Protein AF-A1RSS4-F1 (afdb_monomer)

Mean predicted aligned error: 3.24 Å

Sequence (90 aa):
MDEVEFISSEVVRYIEKKLGRAVKQVVVSVSFSENGVEVDVDIDASVLVDETYLQRVADEAAELGVCIADLIREKGWPIEHREVAKCWRD

Nearest PDB structures (foldseek):
  6g55-assembly1_A-2  TM=6.134E-01  e=2.814E-01  Magnetospirillum gryphiswaldense
  6han-assembly2_B  TM=4.991E-01  e=4.444E-01  Magnetospirillum gryphiswaldense
  7wua-assembly3_C  TM=5.517E-01  e=1.870E+00  Corynebacterium diphtheriae
  9eoj-assembly1_Y  TM=5.527E-01  e=8.962E+00  Xenopus laevis
  3vr6-assembly1_G  TM=2.146E-01  e=2.591E+00  Enterococcus hirae

pLDDT: mean 92.92, std 5.45, range [58.19, 97.12]

Organism: Pyrobaculum islandicum (strain DSM 4184 / JCM 9189 / GEO3) (NCBI:txid384616)

Structure (mmCIF, N/CA/C/O backbone):
data_AF-A1RSS4-F1
#
_entry.id   AF-A1RSS4-F1
#
loop_
_atom_site.group_PDB
_atom_site.id
_atom_site.type_symbol
_atom_site.label_atom_id
_atom_site.label_alt_id
_atom_site.label_comp_id
_atom_site.label_asym_id
_atom_site.label_entity_id
_atom_site.label_seq_id
_atom_site.pdbx_PDB_ins_code
_atom_site.Cartn_x
_atom_site.Cartn_y
_atom_site.Cartn_z
_atom_site.occupancy
_atom_site.B_iso_or_equiv
_atom_site.auth_seq_id
_atom_site.auth_comp_id
_atom_site.auth_asym_id
_atom_site.auth_atom_id
_atom_site.pdbx_PDB_model_num
ATOM 1 N N . MET A 1 1 ? -5.223 -4.953 -15.745 1.00 81.25 1 MET A N 1
ATOM 2 C CA . MET A 1 1 ? -4.196 -4.708 -14.730 1.00 81.25 1 MET A CA 1
ATOM 3 C C . MET A 1 1 ? -3.086 -3.898 -15.334 1.00 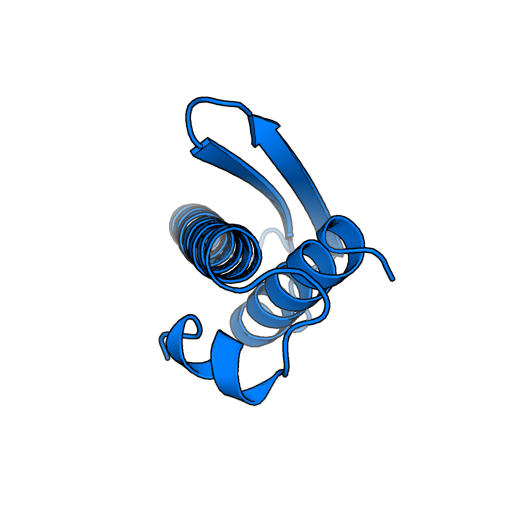81.25 1 MET A C 1
ATOM 5 O O . MET A 1 1 ? -2.199 -4.437 -15.993 1.00 81.25 1 MET A O 1
ATOM 9 N N . ASP A 1 2 ? -3.231 -2.591 -15.180 1.00 93.00 2 ASP A N 1
ATOM 10 C CA . ASP A 1 2 ? -2.127 -1.652 -15.301 1.00 93.00 2 ASP A CA 1
ATOM 11 C C . ASP A 1 2 ? -1.337 -1.593 -13.977 1.00 93.00 2 ASP A C 1
ATOM 13 O O . ASP A 1 2 ? -1.631 -2.319 -13.021 1.00 93.00 2 ASP A O 1
ATOM 17 N N . GLU A 1 3 ? -0.294 -0.766 -13.950 1.00 93.25 3 GLU A N 1
ATOM 18 C CA . GLU A 1 3 ? 0.559 -0.579 -12.774 1.00 93.25 3 GLU A CA 1
ATOM 19 C C . GLU A 1 3 ? -0.208 -0.026 -11.565 1.00 93.25 3 GLU A C 1
ATOM 21 O O . GLU A 1 3 ? 0.041 -0.459 -10.441 1.00 93.25 3 GLU A O 1
ATOM 26 N N . VAL A 1 4 ? -1.179 0.866 -11.789 1.00 95.12 4 VAL A N 1
ATOM 27 C CA . VAL A 1 4 ? -2.000 1.473 -10.733 1.00 95.12 4 VAL A CA 1
ATOM 28 C C . VAL A 1 4 ? -2.901 0.421 -10.094 1.00 95.12 4 VAL A C 1
ATOM 30 O O . VAL A 1 4 ? -2.867 0.250 -8.878 1.00 95.12 4 VAL A O 1
ATOM 33 N N . GLU A 1 5 ? -3.639 -0.349 -10.898 1.00 95.25 5 GLU A N 1
ATOM 34 C CA . GLU A 1 5 ? -4.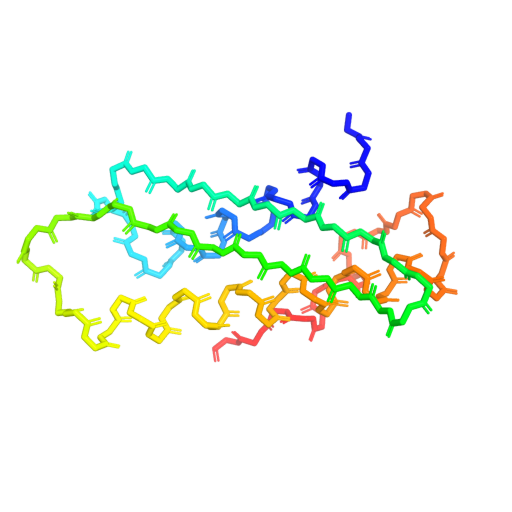479 -1.454 -10.429 1.00 95.25 5 GLU A CA 1
ATOM 35 C C . GLU A 1 5 ? -3.659 -2.483 -9.638 1.00 95.25 5 GLU A C 1
ATOM 37 O O . GLU A 1 5 ? -4.118 -2.984 -8.608 1.00 95.25 5 GLU A O 1
ATOM 42 N N . PHE A 1 6 ? -2.437 -2.787 -10.087 1.00 95.69 6 PHE A N 1
ATOM 43 C CA . PHE A 1 6 ? -1.546 -3.707 -9.385 1.00 95.69 6 PHE A CA 1
ATOM 44 C C . PHE A 1 6 ? -1.098 -3.159 -8.025 1.00 95.69 6 PHE A C 1
ATOM 46 O O . PHE A 1 6 ? -1.256 -3.851 -7.016 1.00 95.69 6 PHE A O 1
ATOM 53 N N . ILE A 1 7 ? -0.592 -1.922 -7.973 1.00 96.19 7 ILE A N 1
ATOM 54 C CA . ILE A 1 7 ? -0.156 -1.280 -6.723 1.00 96.19 7 ILE A CA 1
ATOM 55 C C . ILE A 1 7 ? -1.322 -1.219 -5.736 1.00 96.19 7 ILE A C 1
ATOM 57 O O . ILE A 1 7 ? -1.187 -1.673 -4.599 1.00 96.19 7 ILE A O 1
ATOM 61 N N . SER A 1 8 ? -2.487 -0.742 -6.181 1.00 96.62 8 SER A N 1
ATOM 62 C CA . SER A 1 8 ? -3.693 -0.692 -5.355 1.00 96.62 8 SER A CA 1
ATOM 63 C C . SER A 1 8 ? -4.070 -2.072 -4.817 1.00 96.62 8 SER A C 1
ATOM 65 O O . SER A 1 8 ? -4.418 -2.189 -3.644 1.00 96.62 8 SER A O 1
ATOM 67 N N . SER A 1 9 ? -3.953 -3.133 -5.624 1.00 96.31 9 SER A N 1
ATOM 68 C CA . SER A 1 9 ? -4.262 -4.494 -5.171 1.00 96.31 9 SER A CA 1
ATOM 69 C C . SER A 1 9 ? -3.316 -4.996 -4.073 1.00 96.31 9 SER A C 1
ATOM 71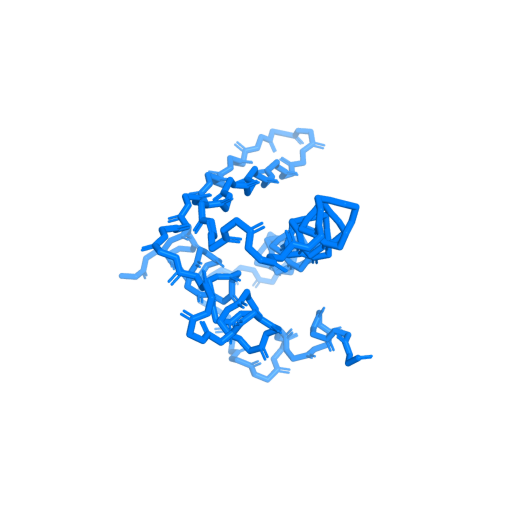 O O . SER A 1 9 ? -3.768 -5.619 -3.111 1.00 96.31 9 SER A O 1
ATOM 73 N N . GLU A 1 10 ? -2.021 -4.685 -4.159 1.00 96.75 10 GLU A N 1
ATOM 74 C CA . GLU A 1 10 ? -1.036 -5.084 -3.149 1.00 96.75 10 GLU A CA 1
ATOM 75 C C . GLU A 1 10 ? -1.208 -4.282 -1.849 1.00 96.75 10 GLU A C 1
ATOM 77 O O . GLU A 1 10 ? -1.138 -4.857 -0.760 1.00 96.75 10 GLU A O 1
ATOM 82 N N . VAL A 1 11 ? -1.529 -2.987 -1.950 1.00 97.06 11 VAL A N 1
ATOM 83 C CA . VAL A 1 11 ? -1.866 -2.126 -0.8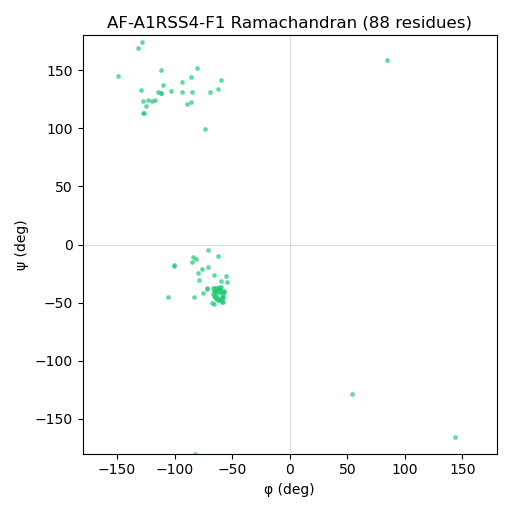03 1.00 97.06 11 VAL A CA 1
ATOM 84 C C . VAL A 1 11 ? -3.125 -2.631 -0.090 1.00 97.06 11 VAL A C 1
ATOM 86 O O . VAL A 1 11 ? -3.113 -2.826 1.126 1.00 97.06 11 VAL A O 1
ATOM 89 N N . VAL A 1 12 ? -4.198 -2.931 -0.830 1.00 96.75 12 VAL A N 1
ATOM 90 C CA . VAL A 1 12 ? -5.430 -3.504 -0.257 1.00 96.75 12 VAL A CA 1
ATOM 91 C C . VAL A 1 12 ? -5.133 -4.829 0.439 1.00 96.75 12 VAL A C 1
ATOM 93 O O . VAL A 1 12 ? -5.538 -5.034 1.583 1.00 96.75 12 VAL A O 1
ATOM 96 N N . ARG A 1 13 ? -4.357 -5.708 -0.201 1.00 95.88 13 ARG A N 1
ATOM 97 C CA . ARG A 1 13 ? -3.968 -6.999 0.375 1.00 95.88 13 ARG A CA 1
ATOM 98 C C . ARG A 1 13 ? -3.189 -6.840 1.684 1.00 95.88 13 ARG A C 1
ATOM 100 O O . ARG A 1 13 ? -3.354 -7.651 2.598 1.00 95.88 13 ARG A O 1
ATOM 107 N N . TYR A 1 14 ? -2.339 -5.821 1.791 1.00 96.25 14 TYR A N 1
ATOM 108 C CA . TYR A 1 14 ? -1.621 -5.510 3.026 1.00 96.25 14 TYR A CA 1
ATOM 109 C C . TYR A 1 14 ? -2.582 -5.118 4.152 1.00 96.25 14 TYR A C 1
ATOM 111 O O . TYR A 1 14 ? -2.506 -5.663 5.258 1.00 96.25 14 TYR A O 1
ATOM 119 N N . ILE A 1 15 ? -3.534 -4.236 3.851 1.00 96.19 15 ILE A N 1
ATOM 120 C CA . ILE A 1 15 ? -4.538 -3.755 4.806 1.00 96.19 15 ILE A CA 1
ATOM 121 C C . ILE A 1 15 ? -5.436 -4.905 5.272 1.00 96.19 15 ILE A C 1
ATOM 123 O O . ILE A 1 15 ? -5.646 -5.079 6.474 1.00 96.19 15 ILE A O 1
ATOM 127 N N . GLU A 1 16 ? -5.890 -5.760 4.354 1.00 95.00 16 GLU A N 1
ATOM 128 C CA . GLU A 1 16 ? -6.657 -6.966 4.682 1.00 95.00 16 GLU A CA 1
ATOM 129 C C . GLU A 1 16 ? -5.861 -7.936 5.569 1.00 95.00 16 GLU A C 1
ATOM 131 O O . GLU A 1 16 ? -6.425 -8.525 6.494 1.00 95.00 16 GLU A O 1
ATOM 136 N N . LYS A 1 17 ? -4.544 -8.076 5.353 1.00 94.88 17 LYS A N 1
ATOM 137 C CA . LYS A 1 17 ? -3.669 -8.905 6.203 1.00 94.88 17 LYS A CA 1
ATOM 138 C C . LYS A 1 17 ? -3.567 -8.352 7.632 1.00 94.88 17 LYS A C 1
ATOM 140 O O . LYS A 1 17 ? -3.506 -9.146 8.570 1.00 94.88 17 LYS A O 1
ATOM 145 N N . LYS A 1 18 ? -3.537 -7.026 7.814 1.00 94.25 18 LYS A N 1
ATOM 146 C CA . LYS A 1 18 ? -3.383 -6.378 9.133 1.00 94.25 18 LYS A CA 1
ATOM 147 C C . LYS A 1 18 ? -4.707 -6.258 9.899 1.00 94.25 18 LYS A C 1
ATOM 149 O O . LYS A 1 18 ? -4.752 -6.568 11.085 1.00 94.25 18 LYS A O 1
ATOM 154 N N . LEU A 1 19 ? -5.778 -5.831 9.233 1.00 93.56 19 LEU A N 1
ATOM 155 C CA . LEU A 1 19 ? -7.063 -5.499 9.866 1.00 93.56 19 LEU A CA 1
ATOM 156 C C . LEU A 1 19 ? -8.118 -6.609 9.728 1.00 93.56 19 LEU A C 1
ATOM 158 O O . LEU A 1 19 ? -9.091 -6.649 10.489 1.00 93.56 19 LEU A O 1
ATOM 162 N N . GLY A 1 20 ? -7.943 -7.535 8.783 1.00 92.94 20 GLY A N 1
ATOM 163 C CA . GLY A 1 20 ? -8.845 -8.662 8.567 1.00 92.94 20 GLY A CA 1
ATOM 164 C C . GLY A 1 20 ? -10.299 -8.225 8.382 1.00 92.94 20 GLY A C 1
ATOM 165 O O . GLY A 1 20 ? -10.614 -7.336 7.597 1.00 92.94 20 GLY A O 1
ATOM 166 N N . ARG A 1 21 ? -11.210 -8.835 9.150 1.00 91.69 21 ARG A N 1
ATOM 167 C CA . ARG A 1 21 ? -12.659 -8.562 9.072 1.00 91.69 21 ARG A CA 1
ATOM 168 C C . ARG A 1 21 ? -13.074 -7.194 9.615 1.00 91.69 21 ARG A C 1
ATOM 170 O O . ARG A 1 21 ? -14.259 -6.875 9.575 1.00 91.69 21 ARG A O 1
ATOM 177 N N . ALA A 1 22 ? -12.146 -6.427 10.185 1.00 93.69 22 ALA A N 1
ATOM 178 C 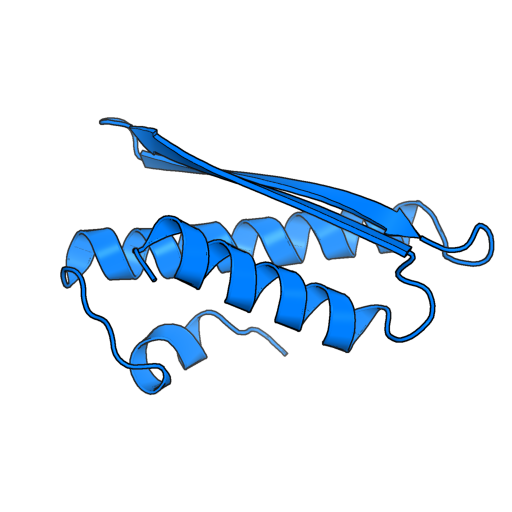CA . ALA A 1 22 ? -12.453 -5.082 10.642 1.00 93.69 22 ALA A CA 1
ATOM 179 C C . ALA A 1 22 ? -12.555 -4.083 9.482 1.00 93.69 22 ALA A C 1
ATOM 181 O O . ALA A 1 22 ? -13.190 -3.049 9.664 1.00 93.69 22 ALA A O 1
ATOM 182 N N . VAL A 1 23 ? -11.971 -4.389 8.318 1.00 95.12 23 VAL A N 1
ATOM 183 C CA . VAL A 1 23 ? -12.051 -3.555 7.112 1.00 95.12 23 VAL A CA 1
ATOM 184 C C . VAL A 1 23 ? -13.471 -3.578 6.555 1.00 95.12 23 VAL A C 1
ATOM 186 O O . VAL A 1 23 ? -14.050 -4.649 6.364 1.00 95.12 23 VAL A O 1
ATOM 189 N N . LYS A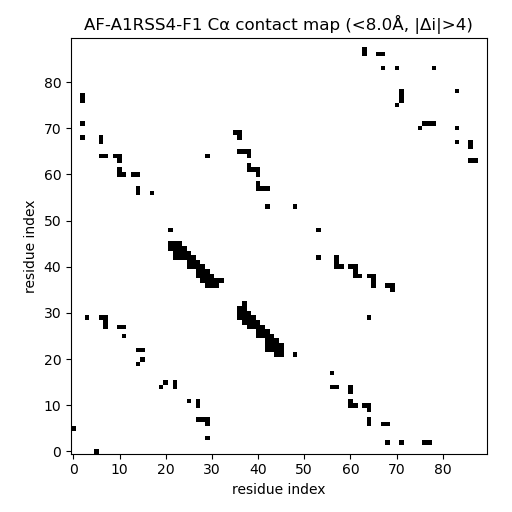 1 24 ? -14.022 -2.400 6.264 1.00 94.31 24 LYS A N 1
ATOM 190 C CA . LYS A 1 24 ? -15.280 -2.248 5.522 1.00 94.31 24 LYS A CA 1
ATOM 191 C C . LYS A 1 24 ? -15.025 -1.776 4.100 1.00 94.31 24 LYS A C 1
ATOM 193 O O . LYS A 1 24 ? -15.614 -2.315 3.167 1.00 94.31 24 LYS A O 1
ATOM 198 N N . GLN A 1 25 ? -14.155 -0.782 3.951 1.00 94.12 25 GLN A N 1
ATOM 199 C CA . GLN A 1 25 ? -13.800 -0.197 2.667 1.00 94.12 25 GLN A CA 1
ATOM 200 C C . GLN A 1 25 ? -12.356 0.301 2.706 1.00 94.12 25 GLN A C 1
ATOM 202 O O . GLN A 1 25 ? -11.882 0.785 3.730 1.00 94.12 25 GLN A O 1
ATOM 207 N N . VAL A 1 26 ? -11.674 0.183 1.571 1.00 95.56 26 VAL A N 1
ATOM 208 C CA . VAL A 1 26 ? -10.353 0.765 1.338 1.00 95.56 26 VAL A CA 1
ATOM 209 C C . VAL A 1 26 ? -10.416 1.540 0.033 1.00 95.56 26 VAL A C 1
ATOM 211 O O . VAL A 1 26 ? -10.923 1.025 -0.967 1.00 95.56 26 VAL A O 1
ATOM 214 N N . VAL A 1 27 ? -9.903 2.764 0.038 1.00 95.81 27 VAL A N 1
ATOM 215 C CA . VAL A 1 27 ? -9.680 3.562 -1.166 1.00 95.81 27 VAL A CA 1
ATOM 216 C C . VAL A 1 27 ? -8.182 3.801 -1.283 1.00 95.81 27 VAL A C 1
ATOM 218 O O . VAL A 1 27 ? -7.557 4.299 -0.353 1.00 95.81 27 VAL A O 1
ATOM 221 N N . VAL A 1 28 ? -7.610 3.420 -2.425 1.00 96.75 28 VAL A N 1
ATOM 222 C CA . VAL A 1 28 ? -6.195 3.646 -2.735 1.00 96.75 28 VAL A CA 1
ATOM 223 C C . VAL A 1 28 ? -6.116 4.506 -3.983 1.00 96.75 28 VAL A C 1
ATOM 225 O O . VAL A 1 28 ? -6.649 4.115 -5.023 1.00 96.75 28 VAL A O 1
ATOM 228 N N . SER A 1 29 ? -5.440 5.646 -3.887 1.00 95.50 29 SER A N 1
ATOM 229 C CA . SER A 1 29 ? -5.135 6.506 -5.031 1.00 95.50 29 SER A CA 1
ATOM 230 C C . SER A 1 29 ? -3.637 6.474 -5.289 1.00 95.50 29 SER A C 1
ATOM 232 O O . SER A 1 29 ? -2.852 6.645 -4.363 1.00 95.50 29 SER A O 1
ATOM 234 N N . VAL A 1 30 ? -3.239 6.238 -6.538 1.00 94.94 30 VAL A N 1
ATOM 235 C CA . VAL A 1 30 ? -1.831 6.204 -6.953 1.00 94.94 30 VAL A CA 1
ATOM 236 C C . VAL A 1 30 ? -1.639 7.228 -8.058 1.00 94.94 30 VAL A C 1
ATOM 238 O O . VAL A 1 30 ? -2.318 7.166 -9.084 1.00 94.94 30 VAL A O 1
ATOM 241 N N . SER A 1 31 ? -0.704 8.152 -7.854 1.00 92.56 31 SER A N 1
ATOM 242 C CA . SER A 1 31 ? -0.398 9.218 -8.804 1.00 92.56 31 SER A CA 1
ATOM 243 C C . SER A 1 31 ? 1.092 9.251 -9.110 1.00 92.56 31 SER A C 1
ATOM 245 O O . SER A 1 31 ? 1.926 9.420 -8.222 1.00 92.56 31 SER A O 1
ATOM 247 N N . PHE A 1 32 ? 1.432 9.132 -10.391 1.00 88.50 32 PHE A N 1
ATOM 248 C CA . PHE A 1 32 ? 2.800 9.293 -10.874 1.00 88.50 32 PHE A CA 1
ATOM 249 C C . PHE A 1 32 ? 3.028 10.735 -11.325 1.00 88.50 32 PHE A C 1
ATOM 251 O O . PHE A 1 32 ? 2.254 11.287 -12.107 1.00 88.50 32 PHE A O 1
ATOM 258 N N . SER A 1 33 ? 4.120 11.338 -10.862 1.00 87.88 33 SER A N 1
ATOM 259 C CA . SER A 1 33 ? 4.561 12.670 -11.274 1.00 87.88 33 SER A CA 1
ATOM 260 C C . SER A 1 33 ? 6.048 12.667 -11.642 1.00 87.88 33 SER A C 1
ATOM 262 O O . SER A 1 33 ? 6.781 11.714 -11.364 1.00 87.88 33 SER A O 1
ATOM 264 N N . GLU A 1 34 ? 6.531 13.759 -12.241 1.00 85.12 34 GLU A N 1
ATOM 265 C CA . GLU A 1 34 ? 7.967 13.932 -12.514 1.00 85.12 34 GLU A CA 1
ATOM 266 C C . GLU A 1 34 ? 8.807 13.907 -11.222 1.00 85.12 34 GLU A C 1
ATOM 268 O O . GLU A 1 34 ? 9.935 13.407 -11.220 1.00 85.12 34 GLU A O 1
ATOM 273 N N . ASN A 1 35 ? 8.225 14.381 -10.114 1.00 82.31 35 ASN A N 1
ATOM 274 C CA . ASN A 1 35 ? 8.881 14.512 -8.813 1.00 82.31 35 ASN A CA 1
ATOM 275 C C . ASN A 1 35 ? 8.877 13.219 -7.983 1.00 82.31 35 ASN A C 1
ATOM 277 O O . ASN A 1 35 ? 9.573 13.158 -6.973 1.00 82.31 35 ASN A O 1
ATOM 281 N N . GLY A 1 36 ? 8.120 12.197 -8.387 1.00 86.44 36 GLY A N 1
ATOM 282 C CA . GLY A 1 36 ? 7.978 10.951 -7.635 1.00 86.44 36 GLY A CA 1
ATOM 283 C C . GLY A 1 36 ? 6.570 10.372 -7.717 1.00 86.44 36 GLY A C 1
ATOM 284 O O . GLY A 1 36 ? 5.766 10.783 -8.560 1.00 86.44 36 GLY A O 1
ATOM 285 N N . VAL A 1 37 ? 6.290 9.416 -6.835 1.00 91.44 37 VAL A N 1
ATOM 286 C CA . VAL A 1 37 ? 4.980 8.770 -6.712 1.00 91.44 37 VAL A CA 1
ATOM 287 C C . VAL A 1 37 ? 4.313 9.190 -5.411 1.00 91.44 37 VAL A C 1
ATOM 289 O O . VAL A 1 37 ? 4.955 9.223 -4.364 1.00 91.44 37 VAL A O 1
ATOM 292 N N . GLU A 1 38 ? 3.021 9.481 -5.491 1.00 93.62 38 GLU A N 1
ATOM 293 C CA . GLU A 1 38 ? 2.151 9.727 -4.346 1.00 93.62 38 GLU A CA 1
ATOM 294 C C . GLU A 1 38 ? 1.136 8.584 -4.239 1.00 93.62 38 GLU A C 1
ATOM 296 O O . GLU A 1 38 ? 0.521 8.192 -5.238 1.00 93.62 38 GLU A O 1
ATOM 301 N N . VAL A 1 39 ? 1.012 8.013 -3.039 1.00 95.44 39 VAL A N 1
ATOM 302 C CA . VAL A 1 39 ? 0.047 6.954 -2.731 1.00 95.44 39 VAL A CA 1
ATOM 303 C C . VAL A 1 39 ? -0.754 7.371 -1.510 1.00 95.44 39 VAL A C 1
ATOM 305 O O . VAL A 1 39 ? -0.214 7.428 -0.407 1.00 95.44 39 VAL A O 1
ATOM 308 N N . ASP A 1 40 ? -2.044 7.612 -1.716 1.00 95.81 40 ASP A N 1
ATOM 309 C CA . ASP A 1 40 ? -2.992 7.945 -0.657 1.00 95.81 40 ASP A CA 1
ATOM 310 C C . ASP A 1 40 ? -3.847 6.729 -0.319 1.00 95.81 40 ASP A C 1
ATOM 312 O O . ASP A 1 40 ? -4.402 6.068 -1.206 1.00 95.81 40 ASP A O 1
ATOM 316 N N . VAL A 1 41 ? -3.974 6.452 0.977 1.00 96.69 41 VAL A N 1
ATOM 317 C CA . VAL A 1 41 ? -4.733 5.321 1.507 1.00 96.69 41 VAL A CA 1
ATOM 318 C C . VAL A 1 41 ? -5.762 5.831 2.505 1.00 96.69 41 VAL A C 1
ATOM 320 O O . VAL A 1 41 ? -5.410 6.389 3.540 1.00 96.69 41 VAL A O 1
ATOM 323 N N . ASP A 1 42 ? -7.034 5.585 2.207 1.00 95.44 42 ASP A N 1
ATOM 324 C CA . ASP A 1 42 ? -8.156 5.824 3.115 1.00 95.44 42 ASP A CA 1
ATOM 325 C C . ASP A 1 42 ? -8.798 4.479 3.492 1.00 95.44 42 ASP A C 1
ATOM 327 O O . ASP A 1 42 ? -9.055 3.627 2.631 1.00 95.44 42 ASP A O 1
ATOM 331 N N . ILE A 1 43 ? -9.014 4.263 4.790 1.00 95.50 43 ILE A N 1
ATOM 332 C CA . ILE A 1 43 ? -9.489 3.004 5.366 1.00 95.50 43 ILE A CA 1
ATOM 333 C C . ILE A 1 43 ? -10.724 3.288 6.225 1.00 95.50 43 ILE A C 1
ATOM 335 O O . ILE A 1 43 ? -10.617 3.838 7.319 1.00 95.50 43 ILE A O 1
ATOM 339 N N . ASP A 1 44 ? -11.888 2.796 5.795 1.00 93.50 44 ASP A N 1
ATOM 340 C CA . ASP A 1 44 ? -13.053 2.666 6.673 1.00 93.50 44 ASP A CA 1
ATOM 341 C C . ASP A 1 44 ? -13.022 1.295 7.353 1.00 93.50 44 ASP A C 1
ATOM 343 O O . ASP A 1 44 ? -13.050 0.236 6.708 1.00 93.50 44 ASP A O 1
ATOM 347 N N . ALA A 1 45 ? -12.991 1.312 8.682 1.00 93.00 45 ALA A N 1
ATOM 348 C CA . ALA A 1 45 ? -12.939 0.125 9.514 1.00 93.00 45 ALA A CA 1
ATOM 349 C C . ALA A 1 45 ? -14.026 0.126 10.602 1.00 93.00 45 ALA A C 1
ATOM 351 O O . ALA A 1 45 ? -14.814 1.057 10.790 1.00 93.00 45 ALA A O 1
ATOM 352 N N . SER A 1 46 ? -14.124 -0.983 11.330 1.00 90.31 46 SER A N 1
ATOM 353 C CA . SER A 1 46 ? -14.952 -1.080 12.532 1.00 90.31 46 SER A CA 1
ATOM 354 C C . SER A 1 46 ? -14.519 -0.057 13.587 1.00 90.31 46 SER A C 1
ATOM 356 O O . SER A 1 46 ? -13.332 0.103 13.844 1.00 90.31 46 SER A O 1
ATOM 358 N N . VAL A 1 47 ? -15.489 0.540 14.291 1.00 89.06 47 VAL A N 1
ATOM 359 C CA . VAL A 1 47 ? -15.262 1.490 15.405 1.00 89.06 47 VAL A CA 1
ATOM 360 C C . VAL A 1 47 ? -14.512 0.881 16.598 1.00 89.06 47 VAL A C 1
ATOM 362 O O . VAL A 1 47 ? -14.151 1.584 17.532 1.00 89.06 47 VAL A O 1
ATOM 365 N N . LEU A 1 48 ? -14.335 -0.443 16.599 1.00 90.25 48 LEU A N 1
ATOM 366 C CA . LEU A 1 48 ? -13.568 -1.168 17.611 1.00 90.25 48 LEU A CA 1
ATOM 367 C C . LEU A 1 48 ? -12.055 -1.119 17.356 1.00 90.25 48 LEU A C 1
ATOM 369 O O . LEU A 1 48 ? -11.292 -1.538 18.224 1.00 90.25 48 LEU A O 1
ATOM 373 N N . VAL A 1 49 ? -11.625 -0.677 16.171 1.00 90.88 49 VAL A N 1
ATOM 374 C CA . VAL A 1 49 ? -10.205 -0.513 15.858 1.00 90.88 49 VAL A CA 1
ATOM 375 C C . VAL A 1 49 ? -9.745 0.846 16.365 1.00 90.88 49 VAL A C 1
ATOM 377 O O . VAL A 1 49 ? -10.393 1.860 16.127 1.00 90.88 49 VAL A O 1
ATOM 380 N N . ASP A 1 50 ? -8.623 0.845 17.076 1.00 93.88 50 ASP A N 1
ATOM 381 C CA . ASP A 1 50 ? -7.985 2.061 17.561 1.00 93.88 50 ASP A CA 1
ATOM 382 C C . ASP A 1 50 ? -7.550 2.970 16.397 1.00 93.88 50 ASP A C 1
ATOM 384 O O . ASP A 1 50 ? -6.943 2.505 15.431 1.00 93.88 50 ASP A O 1
ATOM 388 N N . GLU A 1 51 ? -7.847 4.266 16.498 1.00 92.44 51 GLU A N 1
ATOM 389 C CA . GLU A 1 51 ? -7.568 5.257 15.449 1.00 92.44 51 GLU A CA 1
ATOM 390 C C . GLU A 1 51 ? -6.063 5.432 15.202 1.00 92.44 51 GLU A C 1
ATOM 392 O O . GLU A 1 51 ? -5.632 5.529 14.056 1.00 92.44 51 GLU A O 1
ATOM 397 N N . THR A 1 52 ? -5.238 5.380 16.255 1.00 95.06 52 THR A N 1
ATOM 398 C CA . THR A 1 52 ? -3.774 5.469 16.105 1.00 95.06 52 THR A CA 1
ATOM 399 C C . THR A 1 52 ? -3.240 4.238 15.378 1.00 95.06 52 THR A C 1
ATOM 401 O O . THR A 1 52 ? -2.328 4.332 14.556 1.00 95.06 52 THR A O 1
ATOM 404 N N . TYR A 1 53 ? -3.820 3.068 15.652 1.00 94.56 53 TYR A N 1
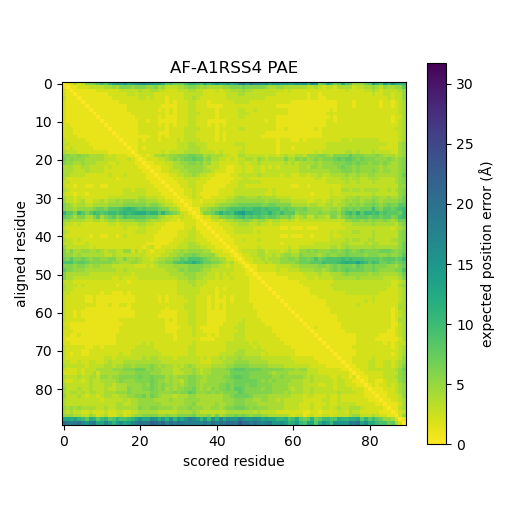ATOM 405 C CA . TYR A 1 53 ? -3.492 1.857 14.917 1.00 94.56 53 TYR A CA 1
ATOM 406 C C . TYR A 1 53 ? -3.941 1.921 13.452 1.00 94.56 53 TYR A C 1
ATOM 408 O O . TYR A 1 53 ? -3.158 1.531 12.587 1.00 94.56 53 TYR A O 1
ATOM 416 N N . LEU A 1 54 ? -5.143 2.432 13.161 1.00 95.19 54 LEU A N 1
ATOM 417 C CA . LEU A 1 54 ? -5.615 2.628 11.784 1.00 95.19 54 LEU A CA 1
ATOM 418 C C . LEU A 1 54 ? -4.702 3.566 11.001 1.00 95.19 54 LEU A C 1
ATOM 420 O O . LEU A 1 54 ? -4.281 3.198 9.908 1.00 95.19 54 LEU A O 1
ATOM 424 N N . GLN A 1 55 ? -4.344 4.716 11.580 1.00 95.19 55 GLN A N 1
ATOM 425 C CA . GLN A 1 55 ? -3.430 5.663 10.946 1.00 95.19 55 GLN A CA 1
ATOM 426 C C . GLN A 1 55 ? -2.088 4.999 10.634 1.00 95.19 55 GLN A C 1
ATOM 428 O O . GLN A 1 55 ? -1.616 5.069 9.506 1.00 95.19 55 GLN A O 1
ATOM 433 N N . ARG A 1 56 ? -1.515 4.256 11.591 1.00 96.19 56 ARG A N 1
ATOM 434 C CA . ARG A 1 56 ? -0.259 3.533 11.360 1.00 96.19 56 ARG A CA 1
ATOM 435 C C . ARG A 1 56 ? -0.377 2.505 10.232 1.00 96.19 56 ARG A C 1
ATOM 437 O O . ARG A 1 56 ? 0.548 2.370 9.443 1.00 96.19 56 ARG A O 1
ATOM 444 N N . VAL A 1 57 ? -1.486 1.767 10.157 1.00 96.12 57 VAL A N 1
ATOM 445 C CA . VAL A 1 57 ? -1.710 0.797 9.071 1.00 96.12 57 VAL A CA 1
ATOM 446 C C . VAL A 1 57 ? -1.850 1.502 7.722 1.00 96.12 57 VAL A C 1
ATOM 448 O O . VAL A 1 57 ? -1.319 0.992 6.739 1.00 96.12 57 VAL A O 1
ATOM 451 N N . ALA A 1 58 ? -2.531 2.648 7.662 1.00 96.38 58 ALA A N 1
ATOM 452 C CA . ALA A 1 58 ? -2.635 3.449 6.445 1.00 96.38 58 ALA A CA 1
ATOM 453 C C . ALA A 1 58 ? -1.260 3.966 5.994 1.00 96.38 58 ALA A C 1
ATOM 455 O O . ALA A 1 58 ? -0.904 3.784 4.832 1.00 96.38 58 ALA A O 1
ATOM 456 N N . ASP A 1 59 ? -0.461 4.504 6.920 1.00 96.38 59 ASP A N 1
ATOM 457 C CA . ASP A 1 59 ? 0.897 4.988 6.647 1.00 96.38 59 ASP A CA 1
ATOM 458 C C . ASP A 1 59 ? 1.804 3.847 6.141 1.00 96.38 59 ASP A C 1
ATOM 460 O O . ASP A 1 59 ? 2.449 3.970 5.100 1.00 96.38 59 ASP A O 1
ATOM 464 N N . GLU A 1 60 ? 1.802 2.692 6.820 1.00 96.62 60 GLU A N 1
ATOM 465 C CA . GLU A 1 60 ? 2.560 1.499 6.406 1.00 96.62 60 GLU A CA 1
ATOM 466 C C . GLU A 1 60 ? 2.123 0.993 5.015 1.00 96.62 60 GLU A C 1
ATOM 468 O O . GLU A 1 60 ? 2.950 0.559 4.208 1.00 96.62 60 GLU A O 1
ATOM 473 N N . ALA A 1 61 ? 0.822 1.051 4.717 1.00 97.06 61 ALA A N 1
ATOM 474 C CA . ALA A 1 61 ? 0.271 0.640 3.431 1.00 97.06 61 ALA A CA 1
ATOM 475 C C . ALA A 1 61 ? 0.629 1.626 2.303 1.00 97.06 61 ALA A C 1
ATOM 477 O O . ALA A 1 61 ? 0.933 1.195 1.188 1.00 97.06 61 ALA A O 1
ATOM 478 N N . ALA A 1 62 ? 0.651 2.930 2.584 1.00 97.12 62 ALA A N 1
ATOM 479 C CA . ALA A 1 62 ? 1.112 3.951 1.648 1.00 97.12 62 ALA A CA 1
ATOM 480 C C . ALA A 1 62 ? 2.611 3.790 1.343 1.00 97.12 62 ALA A C 1
ATOM 482 O O . ALA A 1 62 ? 2.999 3.774 0.174 1.00 97.12 62 ALA A O 1
ATOM 483 N N . GLU A 1 63 ? 3.449 3.563 2.364 1.00 96.75 63 GLU A N 1
ATOM 484 C CA . GLU A 1 63 ? 4.880 3.270 2.182 1.00 96.75 63 GLU A CA 1
ATOM 485 C C . GLU A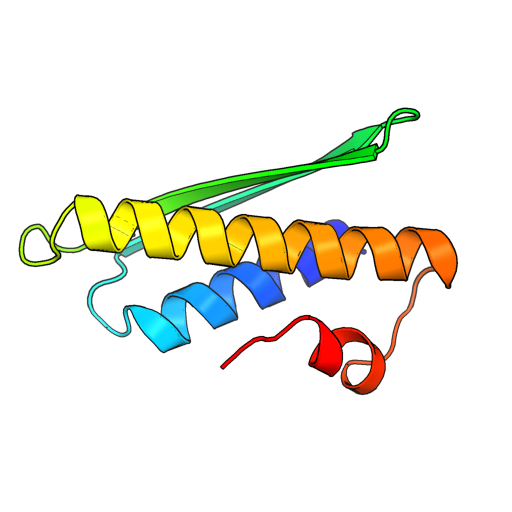 1 63 ? 5.114 2.027 1.310 1.00 96.75 63 GLU A C 1
ATOM 487 O O . GLU A 1 63 ? 5.997 2.027 0.445 1.00 96.75 63 GLU A O 1
ATOM 492 N N . LEU A 1 64 ? 4.315 0.969 1.505 1.00 96.88 64 LEU A N 1
ATOM 493 C CA . LEU A 1 64 ? 4.342 -0.215 0.645 1.00 96.88 64 LEU A CA 1
ATOM 494 C C . LEU A 1 64 ? 4.039 0.164 -0.810 1.00 96.88 64 LEU A C 1
ATOM 496 O O . LEU A 1 64 ? 4.787 -0.227 -1.708 1.00 96.88 64 LEU A O 1
ATOM 500 N N . GLY A 1 65 ? 2.964 0.922 -1.038 1.00 96.75 65 GLY A N 1
ATOM 501 C CA . GLY A 1 65 ? 2.562 1.361 -2.371 1.00 96.75 65 GLY A CA 1
ATOM 502 C C . GLY A 1 65 ? 3.646 2.183 -3.067 1.00 96.75 65 GLY A C 1
ATOM 503 O O . GLY A 1 65 ? 3.981 1.891 -4.215 1.00 96.75 65 GLY A O 1
ATOM 504 N N . VAL A 1 66 ? 4.252 3.141 -2.357 1.00 96.69 66 VAL A N 1
ATOM 505 C CA . VAL A 1 66 ? 5.371 3.953 -2.865 1.00 96.69 66 VAL A CA 1
ATOM 506 C C . VAL A 1 66 ? 6.561 3.068 -3.227 1.00 96.69 66 VAL A C 1
ATOM 508 O O . VAL A 1 66 ? 7.078 3.171 -4.336 1.00 96.69 66 VAL A O 1
ATOM 511 N N . CYS A 1 67 ? 6.952 2.132 -2.355 1.00 96.25 67 CYS A N 1
ATOM 512 C CA . CYS A 1 67 ? 8.056 1.215 -2.644 1.00 96.25 67 CYS A CA 1
ATOM 513 C C . CYS A 1 67 ? 7.809 0.395 -3.919 1.00 96.25 67 CYS A C 1
ATOM 515 O O . CYS A 1 67 ? 8.714 0.233 -4.738 1.00 96.25 67 CYS A O 1
ATOM 517 N N . ILE A 1 68 ? 6.592 -0.123 -4.111 1.00 96.19 68 ILE A N 1
ATOM 518 C CA . ILE A 1 68 ? 6.241 -0.887 -5.316 1.00 96.19 68 ILE A CA 1
ATOM 519 C C . ILE A 1 68 ? 6.287 0.014 -6.551 1.00 96.19 68 ILE A C 1
ATOM 521 O O . ILE A 1 68 ? 6.841 -0.381 -7.578 1.00 96.19 68 ILE A O 1
ATOM 525 N N . ALA A 1 69 ? 5.733 1.219 -6.455 1.00 95.38 69 ALA A N 1
ATOM 526 C CA . ALA A 1 69 ? 5.694 2.156 -7.562 1.00 95.38 69 ALA A CA 1
ATOM 527 C C . ALA A 1 69 ? 7.094 2.623 -7.989 1.00 95.38 69 ALA A C 1
ATOM 529 O O . ALA A 1 69 ? 7.382 2.669 -9.186 1.00 95.38 69 ALA A O 1
ATOM 530 N N . ASP A 1 70 ? 7.991 2.874 -7.033 1.00 94.06 70 ASP A N 1
ATOM 531 C CA . ASP A 1 70 ? 9.397 3.181 -7.307 1.00 94.06 70 ASP A CA 1
ATOM 532 C C . ASP A 1 70 ? 10.088 2.021 -8.036 1.00 94.06 70 ASP A C 1
ATOM 534 O O . ASP A 1 70 ? 10.809 2.238 -9.010 1.00 94.06 70 ASP A O 1
ATOM 538 N N . LEU A 1 71 ? 9.813 0.771 -7.646 1.00 94.44 71 LEU A N 1
ATOM 539 C CA . LEU A 1 71 ? 10.358 -0.390 -8.356 1.00 94.44 71 LEU A CA 1
ATOM 540 C C . LEU A 1 71 ? 9.846 -0.510 -9.783 1.00 94.44 71 LEU A C 1
ATOM 542 O O . LEU A 1 71 ? 10.627 -0.843 -10.676 1.00 94.44 71 LEU A O 1
ATOM 546 N N . ILE A 1 72 ? 8.558 -0.254 -10.001 1.00 94.06 72 ILE A N 1
ATOM 547 C CA . ILE A 1 72 ? 7.973 -0.249 -11.343 1.00 94.06 72 ILE A CA 1
ATOM 548 C C . ILE A 1 72 ? 8.608 0.865 -12.178 1.00 94.06 72 ILE A C 1
ATOM 550 O O . ILE A 1 72 ? 8.971 0.630 -13.329 1.00 94.06 72 ILE A O 1
ATOM 554 N N . ARG A 1 73 ? 8.840 2.046 -11.597 1.00 90.62 73 ARG A N 1
ATOM 555 C CA . ARG A 1 73 ? 9.514 3.160 -12.273 1.00 90.62 73 ARG A CA 1
ATOM 556 C C . ARG A 1 73 ? 10.962 2.830 -12.650 1.00 90.62 73 ARG A C 1
ATOM 558 O O . ARG A 1 73 ? 11.416 3.230 -13.719 1.00 90.62 73 ARG A O 1
ATOM 565 N N . GLU A 1 74 ? 11.690 2.106 -11.800 1.00 91.56 74 GLU A N 1
ATOM 566 C CA . GLU A 1 74 ? 13.083 1.708 -12.051 1.00 91.56 74 GLU A CA 1
ATOM 567 C C . GLU A 1 74 ? 13.219 0.563 -13.063 1.00 91.56 74 GLU A C 1
ATOM 569 O O . GLU A 1 74 ? 14.131 0.571 -13.892 1.00 91.56 74 GLU A O 1
ATOM 574 N N . LYS A 1 75 ? 12.353 -0.452 -12.972 1.00 92.94 75 LYS A N 1
ATOM 575 C CA . LYS A 1 75 ? 12.478 -1.701 -13.743 1.00 92.94 75 LYS A CA 1
ATOM 576 C C . LYS A 1 75 ? 11.579 -1.769 -14.970 1.00 92.94 75 LYS A C 1
ATOM 578 O O . LYS A 1 75 ? 11.836 -2.572 -15.865 1.00 92.94 75 LYS A O 1
ATOM 583 N N . GLY A 1 76 ? 10.562 -0.920 -15.014 1.00 91.62 76 GLY A N 1
ATOM 584 C CA . GLY A 1 76 ? 9.487 -0.971 -15.988 1.00 91.62 76 GLY A CA 1
ATOM 585 C C . GLY A 1 76 ? 8.375 -1.938 -15.586 1.00 91.62 76 GLY A C 1
ATOM 586 O O . GLY A 1 76 ? 8.556 -2.869 -14.800 1.00 91.62 76 GLY A O 1
ATOM 587 N N . TRP A 1 77 ? 7.204 -1.708 -16.171 1.00 91.62 77 TRP A N 1
ATOM 588 C CA . TRP A 1 77 ? 6.064 -2.615 -16.127 1.00 91.62 77 TRP A CA 1
ATOM 589 C C . TRP A 1 77 ? 6.074 -3.536 -17.364 1.00 91.62 77 TRP A C 1
ATOM 591 O O . TRP A 1 77 ? 6.337 -3.049 -18.470 1.00 91.62 77 TRP A O 1
ATOM 601 N N . PRO A 1 78 ? 5.752 -4.839 -17.245 1.00 93.38 78 PRO A N 1
ATOM 602 C CA . PRO A 1 78 ? 5.316 -5.556 -16.042 1.00 93.38 78 PRO A CA 1
ATOM 603 C C . PRO A 1 78 ? 6.459 -5.960 -15.101 1.00 93.38 78 PRO A C 1
ATOM 605 O O . PRO A 1 78 ? 7.569 -6.235 -15.548 1.00 93.38 78 PRO A O 1
ATOM 608 N N . ILE A 1 79 ? 6.143 -6.065 -13.805 1.00 92.25 79 ILE A N 1
ATOM 609 C CA . ILE A 1 79 ? 7.060 -6.523 -12.749 1.00 92.25 79 ILE A CA 1
ATOM 610 C C . ILE A 1 79 ? 6.617 -7.882 -12.185 1.00 92.25 79 ILE A C 1
ATOM 612 O O . ILE A 1 79 ? 5.425 -8.193 -12.148 1.00 92.25 79 ILE A O 1
ATOM 616 N N . GLU A 1 80 ? 7.554 -8.710 -11.722 1.00 90.44 80 GLU A N 1
ATOM 617 C CA . GLU A 1 80 ? 7.212 -9.984 -11.084 1.00 90.44 80 GLU A CA 1
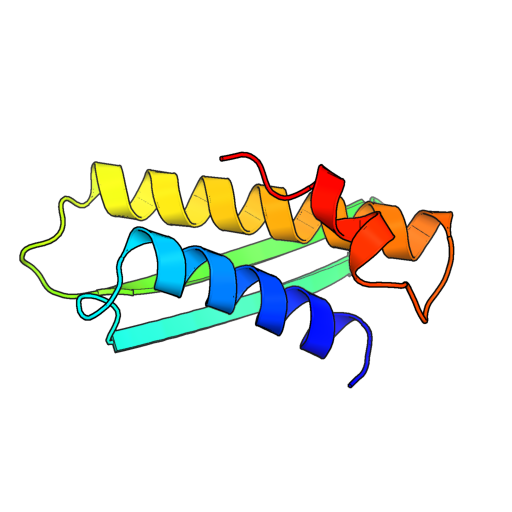ATOM 618 C C . GLU A 1 80 ? 6.928 -9.827 -9.577 1.00 90.44 80 GLU A C 1
ATOM 620 O O . GLU A 1 80 ? 7.629 -9.108 -8.863 1.00 90.44 80 GLU A O 1
ATOM 625 N N . HIS A 1 81 ? 5.976 -10.599 -9.031 1.00 86.25 81 HIS A N 1
ATOM 626 C CA . HIS A 1 81 ? 5.629 -10.556 -7.596 1.00 86.25 81 HIS A CA 1
ATOM 627 C C . HIS A 1 81 ? 6.828 -10.783 -6.652 1.00 86.25 81 HIS A C 1
ATOM 629 O O . HIS A 1 81 ? 6.882 -10.229 -5.555 1.00 86.25 81 HIS A O 1
ATOM 635 N N . ARG A 1 82 ? 7.821 -11.588 -7.057 1.00 90.44 82 ARG A N 1
ATOM 636 C CA . ARG A 1 82 ? 9.032 -11.809 -6.245 1.00 90.44 82 ARG A CA 1
ATOM 637 C C . ARG A 1 82 ? 9.883 -10.547 -6.092 1.00 90.44 82 ARG A C 1
ATOM 639 O O . ARG A 1 82 ? 10.631 -10.434 -5.128 1.00 90.44 82 ARG A O 1
ATOM 646 N N . GLU A 1 83 ? 9.796 -9.618 -7.039 1.00 90.94 83 GLU A N 1
ATOM 647 C CA . GLU A 1 83 ? 10.589 -8.391 -7.029 1.00 90.94 83 GLU A CA 1
ATOM 648 C C . GLU A 1 83 ? 10.006 -7.353 -6.075 1.00 90.94 83 GLU A C 1
ATOM 650 O O . GLU A 1 83 ? 10.768 -6.600 -5.470 1.00 90.94 83 GLU A O 1
ATOM 655 N N . VAL A 1 84 ? 8.682 -7.363 -5.899 1.00 92.94 84 VAL A N 1
ATOM 656 C CA . VAL A 1 84 ? 7.966 -6.495 -4.953 1.00 92.94 84 VAL A CA 1
ATOM 657 C C . VAL A 1 84 ? 7.920 -7.068 -3.539 1.00 92.94 84 VAL A C 1
ATOM 659 O O . VAL A 1 84 ? 7.683 -6.328 -2.591 1.00 92.94 84 VAL A O 1
ATOM 662 N N . ALA A 1 85 ? 8.229 -8.356 -3.356 1.00 91.00 85 ALA A N 1
ATOM 663 C CA . ALA A 1 85 ? 8.256 -9.000 -2.040 1.00 91.00 85 ALA A CA 1
ATOM 664 C C . ALA A 1 85 ? 9.173 -8.285 -1.029 1.00 91.00 85 ALA A C 1
ATOM 666 O O . ALA A 1 85 ? 8.915 -8.329 0.166 1.00 91.00 85 ALA A O 1
ATOM 667 N N . LYS A 1 86 ? 10.213 -7.579 -1.494 1.00 90.69 86 LYS A N 1
ATOM 668 C CA . LYS A 1 86 ? 11.096 -6.777 -0.629 1.00 90.69 86 LYS A CA 1
ATOM 669 C C . LYS A 1 86 ? 10.442 -5.512 -0.053 1.00 90.69 86 LYS A C 1
ATOM 671 O O . LYS A 1 86 ? 10.970 -4.958 0.905 1.00 90.69 86 LYS A O 1
ATOM 676 N N . CYS A 1 87 ? 9.344 -5.040 -0.647 1.00 93.75 87 CYS A N 1
ATOM 677 C CA . CYS A 1 87 ? 8.577 -3.903 -0.139 1.00 93.75 87 CYS A CA 1
ATOM 678 C C . CYS A 1 87 ? 7.659 -4.304 1.019 1.00 93.75 87 CYS A C 1
ATOM 680 O O . CYS A 1 87 ? 7.329 -3.478 1.865 1.00 93.75 87 CYS A O 1
ATOM 682 N N . TRP A 1 88 ? 7.286 -5.581 1.091 1.00 90.31 88 TRP A N 1
ATOM 683 C CA . TRP A 1 88 ? 6.501 -6.121 2.189 1.00 90.31 88 TRP A CA 1
ATOM 684 C C . TRP A 1 88 ? 7.388 -6.255 3.434 1.00 90.31 88 TRP A C 1
ATOM 686 O O . TRP A 1 88 ? 8.170 -7.196 3.558 1.00 90.31 88 TRP A O 1
ATOM 696 N N . ARG A 1 89 ? 7.285 -5.290 4.354 1.00 70.38 89 ARG A N 1
ATOM 697 C CA . ARG A 1 89 ? 7.878 -5.372 5.698 1.00 70.38 89 ARG A CA 1
ATOM 698 C C . ARG A 1 89 ? 6.886 -6.097 6.621 1.00 70.38 89 ARG A C 1
ATOM 700 O O . ARG A 1 89 ? 5.727 -5.685 6.701 1.00 70.38 89 ARG A O 1
ATOM 707 N N . ASP A 1 90 ? 7.315 -7.196 7.246 1.00 58.19 90 ASP A N 1
ATOM 708 C CA . ASP A 1 90 ? 6.505 -7.976 8.204 1.00 58.19 90 ASP A CA 1
ATOM 709 C C . ASP A 1 90 ? 6.364 -7.262 9.559 1.00 58.19 90 ASP A C 1
ATOM 711 O O . ASP A 1 90 ? 7.406 -6.853 10.123 1.00 58.19 90 ASP A O 1
#

Foldseek 3Di:
DPLQVVLVVVLVVLLCVVQPPQFDDKDWDWDDDPVAIFIFIDTDGHPPDDPVVVVVSRVLSRQLSRQSVVVCVVPPPPDDPVSSVVSDDD

Solvent-accessible surface area (backbone atoms only — not comparable to full-atom values): 5296 Å² total; per-residue (Å²): 129,56,73,58,58,48,40,41,50,54,29,50,52,51,48,46,72,76,50,46,88,40,56,77,47,77,49,68,49,74,47,84,53,98,91,48,69,49,46,49,55,48,76,46,58,45,90,86,57,56,65,72,59,50,52,51,52,34,52,56,31,22,52,32,30,36,47,43,52,52,49,35,72,74,71,38,82,86,74,59,72,78,72,45,51,79,44,63,79,132

Radius of gyration: 13.09 Å; Cα contacts (8 Å, |Δi|>4): 101; chains: 1; bounding box: 28×26×34 Å

InterPro domains:
  IPR035954 MTH677-like superfamily [G3DSA:3.30.300.100] (2-76)

Secondary structure (DSSP, 8-state):
--HHHHHHHHHHHHHHHHHGGGEEEEEEEEEEETTEEEEEEEEEE-TTS-HHHHHHHHHHHHHHHHHHHHHHHHH-SS--HHHHGGG---